Protein AF-A0A5C6V7N9-F1 (afdb_monomer_lite)

Radius of gyration: 20.04 Å; chains: 1; bounding box: 49×26×48 Å

Sequence (73 aa):
MKVDLPVDGRRTAAITTSEGVDLYLEPGEHLLRANVGVLGLVFSTSTIHVPSTFPIYRIDITEDDIKLQPSIE

Structure (mmCIF, N/CA/C/O backbone):
data_AF-A0A5C6V7N9-F1
#
_entry.id   AF-A0A5C6V7N9-F1
#
loop_
_atom_site.group_PDB
_atom_site.id
_atom_site.type_symbol
_atom_site.label_atom_id
_atom_site.label_alt_id
_atom_site.label_comp_id
_atom_site.label_asym_id
_atom_site.label_entity_id
_atom_site.label_seq_id
_atom_site.pdbx_PDB_ins_code
_atom_site.Cartn_x
_atom_site.Cartn_y
_atom_site.Cartn_z
_atom_site.occupancy
_atom_site.B_iso_or_equiv
_atom_site.auth_seq_id
_atom_site.auth_comp_id
_atom_site.auth_asym_id
_atom_site.auth_atom_id
_atom_site.pdbx_PDB_model_num
ATOM 1 N N . MET A 1 1 ? 16.775 3.716 -17.411 1.00 74.44 1 MET A N 1
ATOM 2 C CA . MET A 1 1 ? 16.640 2.373 -16.798 1.00 74.44 1 MET A CA 1
ATOM 3 C C . MET A 1 1 ? 15.316 2.349 -16.054 1.00 74.44 1 MET A C 1
ATOM 5 O O . MET A 1 1 ? 15.067 3.288 -15.309 1.00 74.44 1 MET A O 1
ATOM 9 N N . LYS A 1 2 ? 14.441 1.374 -16.329 1.00 83.19 2 LYS A N 1
ATOM 10 C CA . LYS A 1 2 ? 13.100 1.302 -15.728 1.00 83.19 2 LYS A CA 1
ATOM 11 C C . LYS A 1 2 ? 13.113 0.354 -14.531 1.00 83.19 2 LYS A C 1
ATOM 13 O O . LYS A 1 2 ? 13.586 -0.775 -14.659 1.00 83.19 2 LYS A O 1
ATOM 18 N N . VAL A 1 3 ? 12.601 0.830 -13.407 1.00 84.00 3 VAL A N 1
ATOM 19 C CA . VAL A 1 3 ? 12.487 0.111 -12.140 1.00 84.00 3 VAL A CA 1
ATOM 20 C C . VAL A 1 3 ? 11.011 -0.182 -11.902 1.00 84.00 3 VAL A C 1
ATOM 22 O O . VAL A 1 3 ? 10.196 0.736 -11.862 1.00 84.00 3 VAL A O 1
ATOM 25 N N . ASP A 1 4 ? 10.656 -1.452 -11.768 1.00 88.62 4 ASP A N 1
ATOM 26 C CA . ASP A 1 4 ? 9.343 -1.883 -11.308 1.00 88.62 4 ASP A CA 1
ATOM 27 C C . ASP A 1 4 ? 9.359 -2.015 -9.782 1.00 88.62 4 ASP A C 1
ATOM 29 O O . ASP A 1 4 ? 10.241 -2.655 -9.207 1.00 88.62 4 ASP A O 1
ATOM 33 N N . LEU A 1 5 ? 8.357 -1.426 -9.136 1.00 86.94 5 LEU A N 1
ATOM 34 C CA . LEU A 1 5 ? 8.197 -1.395 -7.686 1.00 86.94 5 LEU A CA 1
ATOM 35 C C . LEU A 1 5 ? 6.951 -2.200 -7.296 1.00 86.94 5 LEU A C 1
ATOM 37 O O . LEU A 1 5 ? 5.849 -1.640 -7.235 1.00 86.94 5 LEU A O 1
ATOM 41 N N . PRO A 1 6 ? 7.063 -3.527 -7.115 1.00 88.44 6 PRO A N 1
ATOM 42 C CA . PRO A 1 6 ? 5.984 -4.298 -6.530 1.00 88.44 6 PRO A CA 1
ATOM 43 C C . PRO A 1 6 ? 5.955 -4.181 -5.002 1.00 88.44 6 PRO A C 1
ATOM 45 O O . PRO A 1 6 ? 6.997 -4.182 -4.341 1.00 88.44 6 PRO A O 1
ATOM 48 N N . VAL A 1 7 ? 4.741 -4.170 -4.461 1.00 87.69 7 VAL A N 1
ATOM 49 C CA . VAL A 1 7 ? 4.453 -4.272 -3.028 1.00 87.69 7 VAL A CA 1
ATOM 50 C C . VAL A 1 7 ? 3.662 -5.555 -2.803 1.00 87.69 7 VAL A C 1
ATOM 52 O O . VAL A 1 7 ? 2.725 -5.846 -3.548 1.00 87.69 7 VAL A O 1
ATOM 55 N N . ASP A 1 8 ? 4.112 -6.386 -1.864 1.00 88.69 8 ASP A N 1
ATOM 56 C CA . ASP A 1 8 ? 3.526 -7.706 -1.563 1.00 88.69 8 ASP A CA 1
ATOM 57 C C . ASP A 1 8 ? 3.387 -8.616 -2.796 1.00 88.69 8 ASP A C 1
ATOM 59 O O . ASP A 1 8 ? 2.453 -9.401 -2.949 1.00 88.69 8 ASP A O 1
ATOM 63 N N . GLY A 1 9 ? 4.330 -8.484 -3.733 1.00 85.94 9 GLY A N 1
ATOM 64 C CA . GLY A 1 9 ? 4.344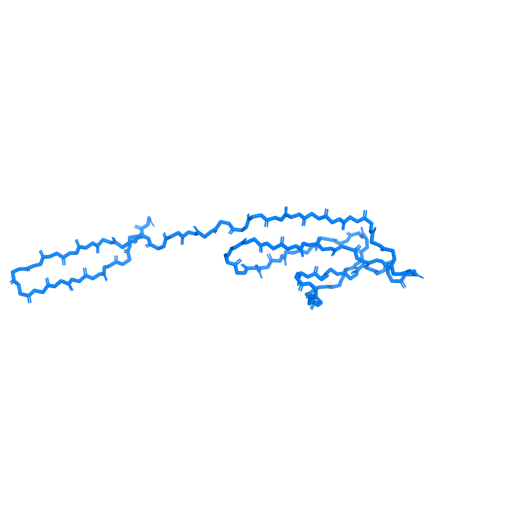 -9.245 -4.984 1.00 85.94 9 GLY A CA 1
ATOM 65 C C . GLY A 1 9 ? 3.386 -8.734 -6.066 1.00 85.94 9 GLY A C 1
ATOM 66 O O . GLY A 1 9 ? 3.400 -9.273 -7.173 1.00 85.94 9 GLY A O 1
ATOM 67 N N . ARG A 1 10 ? 2.603 -7.679 -5.811 1.00 87.62 10 ARG A N 1
ATOM 68 C CA . ARG A 1 10 ? 1.735 -7.029 -6.808 1.00 87.62 10 ARG A CA 1
ATOM 69 C C . ARG A 1 10 ? 2.442 -5.804 -7.375 1.00 87.62 10 ARG A C 1
ATOM 71 O O . ARG A 1 10 ? 3.035 -5.033 -6.633 1.00 87.62 10 ARG A O 1
ATOM 78 N N . ARG A 1 11 ? 2.408 -5.616 -8.698 1.00 88.44 11 ARG A N 1
ATOM 79 C CA . ARG A 1 11 ? 3.031 -4.450 -9.346 1.00 88.44 11 ARG A CA 1
ATOM 80 C C . ARG A 1 11 ? 2.256 -3.180 -8.983 1.00 88.44 11 ARG A C 1
ATOM 82 O O . ARG A 1 11 ? 1.112 -3.048 -9.407 1.00 88.44 11 ARG A O 1
ATOM 89 N N . THR A 1 12 ? 2.898 -2.258 -8.269 1.00 88.94 12 THR A N 1
ATOM 90 C CA . THR A 1 12 ? 2.259 -1.023 -7.785 1.00 88.94 12 THR A CA 1
ATOM 91 C C . THR A 1 12 ? 2.674 0.187 -8.610 1.00 88.94 12 THR A C 1
ATOM 93 O O . THR A 1 12 ? 1.823 0.936 -9.077 1.00 88.94 12 THR A O 1
ATOM 96 N N . ALA A 1 13 ? 3.975 0.354 -8.857 1.00 88.75 13 ALA A N 1
ATOM 97 C CA . ALA A 1 13 ? 4.494 1.475 -9.634 1.00 88.75 13 ALA A CA 1
ATOM 98 C C . ALA A 1 13 ? 5.634 1.050 -10.563 1.00 88.75 13 ALA A C 1
ATOM 100 O O . ALA A 1 13 ? 6.212 -0.034 -10.434 1.00 88.75 13 ALA A O 1
ATOM 101 N N . ALA A 1 14 ? 5.955 1.915 -11.522 1.00 88.00 14 ALA A N 1
ATOM 102 C CA . ALA A 1 14 ? 7.163 1.799 -12.317 1.00 88.00 14 ALA A CA 1
ATOM 103 C C . ALA A 1 14 ? 7.743 3.186 -12.581 1.00 88.00 14 ALA A C 1
ATOM 105 O O . ALA A 1 14 ? 7.040 4.047 -13.103 1.00 88.00 14 ALA A O 1
ATOM 106 N N . ILE A 1 15 ? 9.014 3.367 -12.241 1.00 86.56 15 ILE A N 1
ATOM 107 C CA . ILE A 1 15 ? 9.722 4.649 -12.295 1.00 86.56 15 ILE A CA 1
ATOM 108 C C . ILE A 1 15 ? 11.019 4.515 -13.086 1.00 86.56 15 ILE A C 1
ATOM 110 O O . ILE A 1 15 ? 11.508 3.407 -13.344 1.00 86.56 15 ILE A O 1
ATOM 114 N N . THR A 1 16 ? 11.610 5.638 -13.468 1.00 84.50 16 THR A N 1
ATOM 115 C CA . THR A 1 16 ? 13.020 5.673 -13.858 1.00 84.50 16 THR A CA 1
ATOM 116 C C . THR A 1 16 ? 13.920 5.827 -12.628 1.00 84.50 16 THR A C 1
ATOM 118 O O . THR A 1 16 ? 13.478 6.210 -11.551 1.00 84.50 16 THR A O 1
ATOM 121 N N . THR A 1 17 ? 15.210 5.510 -12.755 1.00 77.94 17 THR A N 1
ATOM 122 C CA . THR A 1 17 ? 16.178 5.568 -11.637 1.00 77.94 17 THR A CA 1
ATOM 123 C C . THR A 1 17 ? 16.408 6.970 -11.059 1.00 77.94 17 THR A C 1
ATOM 125 O O . THR A 1 17 ? 17.053 7.094 -10.025 1.00 77.94 17 THR A O 1
ATOM 128 N N . SER A 1 18 ? 15.935 8.017 -11.735 1.00 77.44 18 SER A N 1
ATOM 129 C CA . SER A 1 18 ? 16.043 9.420 -11.316 1.00 77.44 18 SER A CA 1
ATOM 130 C C . SER A 1 18 ? 14.738 9.989 -10.749 1.00 77.44 18 SER A C 1
ATOM 132 O O . SER A 1 18 ? 14.687 11.172 -10.429 1.00 77.44 18 SER A O 1
ATOM 134 N N . GLU A 1 19 ? 13.682 9.183 -10.659 1.00 75.75 19 GLU A N 1
ATOM 135 C CA . GLU A 1 19 ? 12.356 9.610 -10.209 1.00 75.75 19 GLU A CA 1
ATOM 136 C C . GLU A 1 19 ? 12.084 9.142 -8.775 1.00 75.75 19 GLU A C 1
ATOM 138 O O . GLU A 1 19 ? 12.460 8.039 -8.383 1.00 75.75 19 GLU A O 1
ATOM 143 N N . GLY A 1 20 ? 11.407 9.984 -7.994 1.00 77.75 20 GLY A N 1
ATOM 144 C CA . GLY A 1 20 ? 10.752 9.581 -6.750 1.00 77.75 20 GLY A CA 1
ATOM 145 C C . GLY A 1 20 ? 9.272 9.297 -7.006 1.00 77.75 20 GLY A C 1
ATOM 146 O O . GLY A 1 20 ? 8.678 9.894 -7.904 1.00 77.75 20 GLY A O 1
ATOM 147 N N . VAL A 1 21 ? 8.675 8.395 -6.227 1.00 82.38 21 VAL A N 1
ATOM 148 C CA . VAL A 1 21 ? 7.232 8.127 -6.269 1.00 82.38 21 VAL A CA 1
ATOM 149 C C . VAL A 1 21 ? 6.695 7.918 -4.861 1.00 82.38 21 VAL A C 1
ATOM 151 O O . VAL A 1 21 ? 7.275 7.162 -4.082 1.00 82.38 21 VAL A O 1
ATOM 154 N N . ASP A 1 22 ? 5.577 8.569 -4.560 1.00 81.00 22 ASP A N 1
ATOM 155 C CA . ASP A 1 22 ? 4.839 8.351 -3.322 1.00 81.00 22 ASP A CA 1
ATOM 156 C C . ASP A 1 22 ? 3.935 7.121 -3.472 1.00 81.00 22 ASP A C 1
ATOM 158 O O . ASP A 1 22 ? 3.209 6.975 -4.460 1.00 81.00 22 ASP A O 1
ATOM 162 N N . LEU A 1 23 ? 3.988 6.218 -2.492 1.00 80.19 23 LEU A N 1
ATOM 163 C CA . LEU A 1 23 ? 3.150 5.022 -2.438 1.00 80.19 23 LEU A CA 1
ATOM 164 C C . LEU A 1 23 ? 2.176 5.140 -1.268 1.00 80.19 23 LEU A C 1
ATOM 166 O O . LEU A 1 23 ? 2.590 5.276 -0.119 1.00 80.19 23 LEU A O 1
ATOM 170 N N . TYR A 1 24 ? 0.885 5.037 -1.566 1.00 82.38 24 TYR A N 1
ATOM 171 C CA . TYR A 1 24 ? -0.169 4.960 -0.561 1.00 82.38 24 TYR A CA 1
ATOM 172 C C . TYR A 1 24 ? -0.516 3.492 -0.340 1.00 82.38 24 TYR A C 1
ATOM 174 O O . TYR A 1 24 ? -1.043 2.834 -1.237 1.00 82.38 24 TYR A O 1
ATOM 182 N N . LEU A 1 25 ? -0.165 2.980 0.835 1.00 82.44 25 LEU A N 1
ATOM 183 C CA . LEU A 1 25 ? -0.418 1.602 1.239 1.00 82.44 25 LEU A CA 1
ATOM 184 C C . LEU A 1 25 ? -1.449 1.580 2.362 1.00 82.44 25 LEU A C 1
ATOM 186 O O . LEU A 1 25 ? -1.586 2.548 3.113 1.00 82.44 25 LEU A O 1
ATOM 190 N N . GLU A 1 26 ? -2.173 0.471 2.459 1.00 83.31 26 GLU A N 1
ATOM 191 C CA . GLU A 1 26 ? -3.049 0.239 3.600 1.00 83.31 26 GLU A CA 1
ATOM 192 C C . GLU A 1 26 ? -2.219 0.124 4.892 1.00 83.31 26 GLU A C 1
ATOM 194 O O . GLU A 1 26 ? -1.010 -0.108 4.846 1.00 83.31 26 GLU A O 1
ATOM 199 N N . PRO A 1 27 ? -2.830 0.325 6.067 1.00 81.44 27 PRO A N 1
ATOM 200 C CA . PRO A 1 27 ? -2.134 0.081 7.318 1.00 81.44 27 PRO A CA 1
ATOM 201 C C . PRO A 1 27 ? -1.718 -1.384 7.476 1.00 81.44 27 PRO A C 1
ATOM 203 O O . PRO A 1 27 ? -2.529 -2.286 7.265 1.00 81.44 27 PRO A O 1
ATOM 206 N N . GLY A 1 28 ? -0.482 -1.619 7.920 1.00 81.75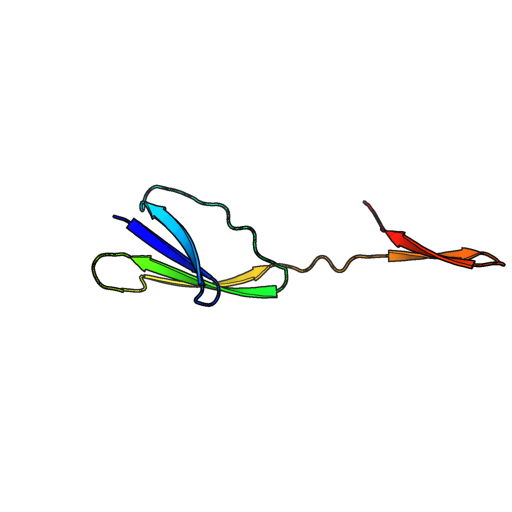 28 GLY A N 1
ATOM 207 C CA . GLY A 1 28 ? 0.057 -2.964 8.109 1.00 81.75 28 GLY A CA 1
ATOM 208 C C . GLY A 1 28 ? 1.537 -3.102 7.755 1.00 81.75 28 GLY A C 1
ATOM 209 O O . GLY A 1 28 ? 2.254 -2.123 7.521 1.00 81.75 28 GLY A O 1
ATOM 210 N N . GLU A 1 29 ? 2.004 -4.351 7.745 1.00 79.75 29 GLU A N 1
ATOM 211 C CA . GLU A 1 29 ? 3.347 -4.710 7.289 1.00 79.75 29 GLU A CA 1
ATOM 212 C C . GLU A 1 29 ? 3.336 -5.006 5.791 1.00 79.75 29 GLU A C 1
ATOM 214 O O . GLU A 1 29 ? 2.569 -5.848 5.325 1.00 79.75 29 GLU A O 1
ATOM 219 N N . HIS A 1 30 ? 4.232 -4.347 5.055 1.00 81.75 30 HIS A N 1
ATOM 220 C 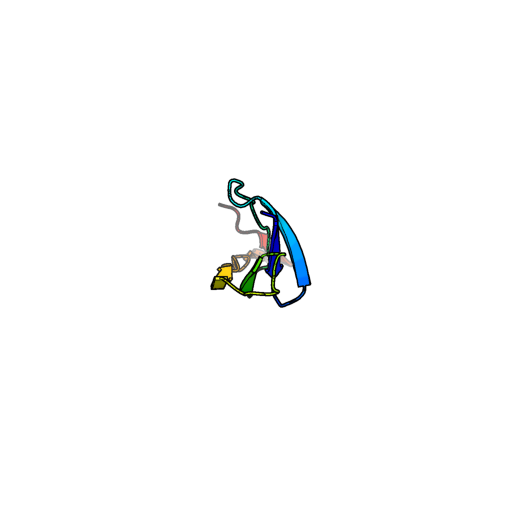CA . HIS A 1 30 ? 4.343 -4.502 3.609 1.00 81.75 30 HIS A CA 1
ATOM 221 C C . HIS A 1 30 ? 5.782 -4.791 3.192 1.00 81.75 30 HIS A C 1
ATOM 223 O O . HIS A 1 30 ? 6.742 -4.210 3.716 1.00 81.75 30 HIS A O 1
ATOM 229 N N . LEU A 1 31 ? 5.934 -5.667 2.198 1.00 84.62 31 LEU A N 1
ATOM 230 C CA . LEU A 1 31 ? 7.226 -5.969 1.592 1.00 84.62 31 LEU A CA 1
ATOM 231 C C . LEU A 1 31 ? 7.399 -5.185 0.292 1.00 84.62 31 LEU A C 1
ATOM 233 O O . LEU A 1 31 ? 6.746 -5.482 -0.713 1.00 84.62 31 LEU A O 1
ATOM 237 N N . LEU A 1 32 ? 8.344 -4.245 0.284 1.00 85.25 32 LEU A N 1
ATOM 238 C CA . LEU A 1 32 ? 8.707 -3.481 -0.906 1.00 85.25 32 LEU A CA 1
ATOM 239 C C . LEU A 1 32 ? 9.885 -4.148 -1.606 1.00 85.25 32 LEU A C 1
ATOM 241 O O . LEU A 1 32 ? 10.884 -4.522 -0.983 1.00 85.25 32 LEU A O 1
ATOM 245 N N . ARG A 1 33 ? 9.785 -4.273 -2.931 1.00 83.00 33 ARG A N 1
ATOM 246 C CA . ARG A 1 33 ? 10.897 -4.726 -3.773 1.00 83.00 33 ARG A CA 1
ATOM 247 C C . ARG A 1 33 ? 11.122 -3.737 -4.907 1.00 83.00 33 ARG A C 1
ATOM 249 O O . ARG A 1 33 ? 10.173 -3.149 -5.416 1.00 83.00 33 ARG A O 1
ATOM 256 N N . ALA A 1 34 ? 12.373 -3.597 -5.330 1.00 84.06 34 ALA A N 1
ATOM 257 C CA . ALA A 1 34 ? 12.737 -2.853 -6.529 1.00 84.06 34 ALA A CA 1
ATOM 258 C C . ALA A 1 34 ? 13.373 -3.796 -7.555 1.00 84.06 34 ALA A C 1
ATOM 260 O O . ALA A 1 34 ? 14.486 -4.293 -7.360 1.00 84.06 34 ALA A O 1
ATOM 261 N N . ASN A 1 35 ? 12.654 -4.030 -8.651 1.00 82.38 35 ASN A N 1
ATOM 262 C CA . ASN A 1 35 ? 13.076 -4.884 -9.754 1.00 82.38 35 ASN A CA 1
ATOM 263 C C . ASN A 1 35 ? 13.533 -4.012 -10.913 1.00 82.38 35 ASN A C 1
ATOM 265 O O . ASN A 1 35 ? 12.781 -3.150 -11.360 1.00 82.38 35 ASN A O 1
ATOM 269 N N . VAL A 1 36 ? 14.721 -4.246 -11.463 1.00 77.88 36 VA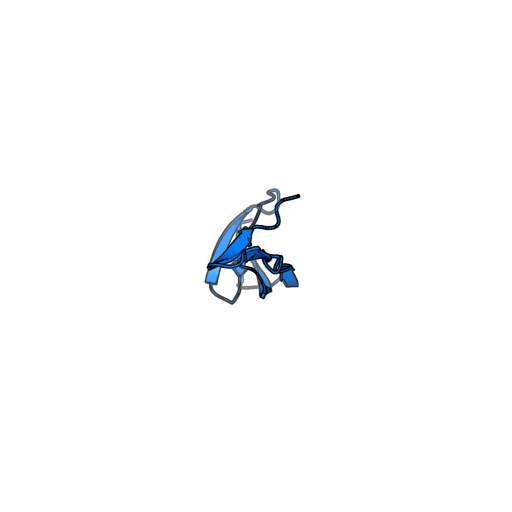L A N 1
ATOM 270 C CA . VAL A 1 36 ? 15.168 -3.466 -12.622 1.00 77.88 36 VAL A CA 1
ATOM 271 C C . VAL A 1 36 ? 15.094 -4.287 -13.901 1.00 77.88 36 VAL A C 1
ATOM 273 O O . VAL A 1 36 ? 15.658 -5.379 -13.992 1.00 77.88 36 VAL A O 1
ATOM 276 N N . GLY A 1 37 ? 14.395 -3.736 -14.899 1.00 63.16 37 GLY A N 1
ATOM 277 C CA . GLY A 1 37 ? 13.916 -4.421 -16.104 1.00 63.16 37 GLY A CA 1
ATOM 278 C C . GLY A 1 37 ? 14.967 -4.931 -17.094 1.00 63.16 37 GLY A C 1
ATOM 279 O O . GLY A 1 37 ? 14.621 -5.162 -18.245 1.00 63.16 37 GLY A O 1
ATOM 280 N N . VAL A 1 38 ? 16.229 -5.105 -16.697 1.00 59.44 38 VAL A N 1
ATOM 281 C CA . VAL A 1 38 ? 17.261 -5.671 -17.581 1.00 59.44 38 VAL A CA 1
ATOM 282 C C . VAL A 1 38 ? 17.532 -7.149 -17.278 1.00 59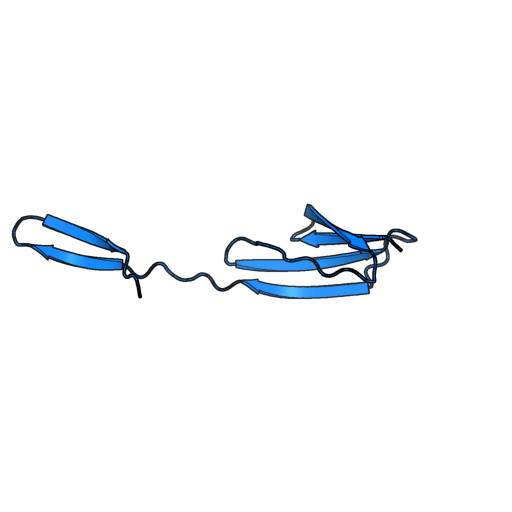.44 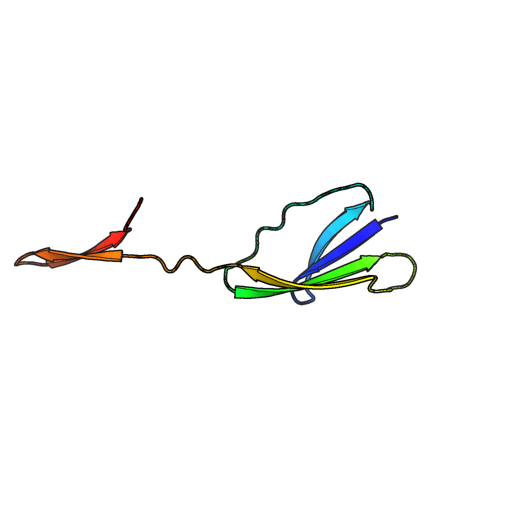38 VAL A C 1
ATOM 284 O O . VAL A 1 38 ? 17.881 -7.877 -18.198 1.00 59.44 38 VAL A O 1
ATOM 287 N N . LEU A 1 39 ? 17.319 -7.640 -16.047 1.00 59.09 39 LEU A N 1
ATOM 288 C CA . LEU A 1 39 ? 17.679 -9.027 -15.683 1.00 59.09 39 LEU A CA 1
ATOM 289 C C . LEU A 1 39 ? 16.826 -9.665 -14.565 1.00 59.09 39 LEU A C 1
ATOM 291 O O . LEU A 1 39 ? 17.212 -10.695 -14.022 1.00 59.09 39 LEU A O 1
ATOM 295 N N . GLY A 1 40 ? 15.701 -9.064 -14.157 1.00 57.12 40 GLY A N 1
ATOM 296 C CA . GLY A 1 40 ? 14.948 -9.563 -12.990 1.00 57.12 40 GLY A CA 1
ATOM 297 C C . GLY A 1 40 ? 15.750 -9.500 -11.679 1.00 57.12 40 GLY A C 1
ATOM 298 O O . GLY A 1 40 ? 15.394 -10.148 -10.698 1.00 57.12 40 GLY A O 1
ATOM 299 N N . LEU A 1 41 ? 16.838 -8.723 -11.668 1.00 62.56 41 LEU A N 1
ATOM 300 C CA . LEU A 1 41 ? 17.669 -8.488 -10.496 1.00 62.56 41 LEU A CA 1
ATOM 301 C C . LEU A 1 41 ? 16.906 -7.598 -9.512 1.00 62.56 41 LEU A C 1
ATOM 303 O O . LEU A 1 41 ? 16.444 -6.507 -9.868 1.00 62.56 41 LEU A O 1
ATOM 307 N N . VAL A 1 42 ? 16.796 -8.083 -8.277 1.00 60.31 42 VAL A N 1
ATOM 308 C CA . VAL A 1 42 ? 16.276 -7.331 -7.135 1.00 60.31 42 VAL A CA 1
ATOM 309 C C . VAL A 1 42 ? 17.453 -6.593 -6.512 1.00 60.31 42 VAL A C 1
ATOM 311 O O . VAL A 1 42 ? 18.370 -7.225 -5.995 1.00 60.31 42 VAL A O 1
ATOM 314 N N . PHE A 1 43 ? 17.460 -5.263 -6.591 1.00 62.97 43 PHE A N 1
ATOM 315 C CA . PHE A 1 43 ? 18.569 -4.461 -6.052 1.00 62.97 43 PHE A CA 1
ATOM 316 C C . PHE A 1 43 ? 18.396 -4.137 -4.570 1.00 62.97 43 PHE A C 1
ATOM 318 O O . PHE A 1 43 ? 19.377 -3.896 -3.873 1.00 62.97 43 PHE A O 1
ATOM 325 N N . SER A 1 44 ? 17.155 -4.118 -4.090 1.00 65.12 44 SER A N 1
ATOM 326 C CA . SER A 1 44 ? 16.848 -3.826 -2.697 1.00 65.12 44 SER A CA 1
ATOM 327 C C . SER A 1 44 ? 15.485 -4.399 -2.325 1.00 65.12 44 SER A C 1
ATOM 329 O O . SER A 1 44 ? 14.528 -4.328 -3.106 1.00 65.12 44 SER A O 1
ATOM 331 N N . THR A 1 45 ? 15.419 -4.971 -1.127 1.00 61.19 45 THR A N 1
ATOM 332 C CA . THR A 1 45 ? 14.179 -5.349 -0.454 1.00 61.19 45 THR A CA 1
ATOM 333 C C . THR A 1 45 ? 14.160 -4.681 0.905 1.00 61.19 45 THR A C 1
ATOM 335 O O . THR A 1 45 ? 15.095 -4.865 1.687 1.00 61.19 45 THR A O 1
ATOM 338 N N . SER A 1 46 ? 13.097 -3.944 1.193 1.00 66.25 46 SER A N 1
ATOM 339 C CA . SER A 1 46 ? 12.879 -3.323 2.493 1.00 66.25 46 SER A CA 1
ATOM 340 C C . SER A 1 46 ? 11.482 -3.659 2.993 1.00 66.25 46 SER A C 1
ATOM 342 O O . SER A 1 46 ? 10.501 -3.610 2.249 1.00 66.25 46 SER A O 1
ATOM 344 N N . THR A 1 47 ? 11.397 -4.011 4.271 1.00 64.38 47 THR A N 1
ATOM 345 C CA . THR A 1 47 ? 10.120 -4.062 4.980 1.00 64.38 47 THR A CA 1
ATOM 346 C C . THR A 1 47 ? 9.840 -2.666 5.503 1.00 64.38 47 THR A C 1
ATOM 348 O O . THR A 1 47 ? 10.713 -2.066 6.137 1.00 64.38 47 THR A O 1
ATOM 351 N N . ILE A 1 48 ? 8.644 -2.149 5.239 1.00 67.62 48 ILE A N 1
ATOM 352 C CA . ILE A 1 48 ? 8.184 -0.909 5.861 1.00 67.62 48 ILE A CA 1
ATOM 353 C C . ILE A 1 48 ? 6.955 -1.206 6.709 1.00 67.62 48 ILE A C 1
ATOM 355 O O . ILE A 1 48 ? 6.114 -2.028 6.344 1.00 67.62 48 ILE A O 1
ATOM 359 N N . HIS A 1 49 ? 6.876 -0.533 7.850 1.00 59.75 49 HIS A N 1
ATOM 360 C CA . HIS A 1 49 ? 5.723 -0.596 8.731 1.00 59.75 49 HIS A CA 1
ATOM 361 C C . HIS A 1 49 ? 4.886 0.655 8.479 1.00 59.75 49 HIS A C 1
ATOM 363 O O . HIS A 1 49 ? 5.347 1.766 8.752 1.00 59.75 49 HIS A O 1
ATOM 369 N N . VAL A 1 50 ? 3.684 0.483 7.927 1.00 71.19 50 VAL A N 1
ATOM 370 C CA . VAL A 1 50 ? 2.743 1.587 7.716 1.00 71.19 50 VAL A CA 1
ATOM 371 C C . VAL A 1 50 ? 1.866 1.649 8.958 1.00 71.19 50 VAL A C 1
ATOM 373 O O . VAL A 1 50 ? 1.044 0.750 9.156 1.00 71.19 50 VAL A O 1
ATOM 376 N N . PRO A 1 51 ? 2.070 2.640 9.846 1.00 60.50 51 PRO A N 1
ATOM 377 C CA . PRO A 1 51 ? 1.360 2.675 11.111 1.00 60.50 51 PRO A CA 1
ATOM 378 C C . PRO A 1 51 ? -0.143 2.752 10.850 1.00 60.50 51 PRO A C 1
ATOM 380 O O . PRO A 1 51 ? -0.624 3.655 10.166 1.00 60.50 51 PRO A O 1
ATOM 383 N N . SER A 1 52 ? -0.898 1.821 11.430 1.00 57.34 52 SER A N 1
ATOM 384 C CA . SER A 1 52 ? -2.332 2.009 11.587 1.00 57.34 52 SER A CA 1
ATOM 385 C C . SER A 1 52 ? -2.547 3.072 12.647 1.00 57.34 52 SER A C 1
ATOM 387 O O . SER A 1 52 ? -2.254 2.846 13.824 1.00 57.34 52 SER A O 1
ATOM 389 N N . THR A 1 53 ? -3.083 4.225 12.264 1.00 61.53 53 THR A N 1
ATOM 390 C CA . THR A 1 53 ? -3.788 5.050 13.237 1.00 61.53 53 THR A CA 1
ATOM 391 C C . THR A 1 53 ? -4.981 4.225 13.700 1.00 61.53 53 THR A C 1
ATOM 393 O O . THR A 1 53 ? -5.933 4.009 12.953 1.00 61.53 53 THR A O 1
ATOM 396 N N . PHE A 1 54 ? -4.908 3.673 14.915 1.00 57.16 54 PHE A N 1
ATOM 397 C CA . PHE A 1 54 ? -6.097 3.112 15.541 1.00 57.16 54 PHE A CA 1
ATOM 398 C C . PHE A 1 54 ? -7.114 4.249 15.608 1.00 57.16 54 PHE A C 1
ATOM 400 O O . PHE A 1 54 ? -6.784 5.292 16.179 1.00 57.16 54 PHE A O 1
ATOM 407 N N . PRO A 1 55 ? -8.305 4.111 15.005 1.00 57.91 55 PRO A N 1
ATOM 408 C CA . PRO A 1 55 ? -9.307 5.149 15.120 1.00 57.91 55 PRO A CA 1
ATOM 409 C C . PRO A 1 55 ? -9.675 5.259 16.599 1.00 57.91 55 PRO A C 1
ATOM 411 O O . PRO A 1 55 ? -10.260 4.350 17.189 1.00 57.91 55 PRO A O 1
ATOM 414 N N . ILE A 1 56 ? -9.252 6.355 17.224 1.00 61.75 56 ILE A N 1
ATOM 415 C CA . ILE A 1 56 ? -9.628 6.670 18.593 1.00 61.75 56 ILE A CA 1
ATOM 416 C C . ILE A 1 56 ? -11.068 7.168 18.510 1.00 61.75 56 ILE A C 1
ATOM 418 O O . ILE A 1 56 ? -11.365 8.140 17.816 1.00 61.75 56 ILE A O 1
ATOM 422 N N . TYR A 1 57 ? -11.976 6.479 19.190 1.00 66.31 57 TYR A N 1
ATOM 423 C CA . TYR A 1 57 ? -13.356 6.920 19.335 1.00 66.31 57 TYR A CA 1
ATOM 424 C C . TYR A 1 57 ? -13.567 7.416 20.757 1.00 66.31 57 TYR A C 1
ATOM 426 O O . TYR A 1 57 ? -13.167 6.758 21.720 1.00 66.31 57 TYR A O 1
ATOM 434 N N . ARG A 1 58 ? -14.238 8.558 20.899 1.00 74.12 58 ARG A N 1
ATOM 435 C CA . ARG A 1 58 ? -14.809 8.958 22.181 1.00 74.12 58 ARG A CA 1
ATOM 436 C C . ARG A 1 58 ? -16.123 8.207 22.358 1.00 74.12 58 ARG A C 1
ATOM 438 O O . ARG A 1 58 ? -16.991 8.252 21.486 1.00 74.12 58 ARG A O 1
ATOM 445 N N . ILE A 1 59 ? -16.256 7.534 23.496 1.00 77.62 59 ILE A N 1
ATOM 446 C CA . ILE A 1 59 ? -17.529 6.969 23.938 1.00 77.62 59 ILE A CA 1
ATOM 447 C C . ILE A 1 59 ? -18.286 8.098 24.639 1.00 77.62 59 ILE A C 1
ATOM 449 O O . ILE A 1 59 ? -17.826 8.600 25.665 1.00 77.62 59 ILE A O 1
ATOM 453 N N . ASP A 1 60 ? -19.409 8.520 24.064 1.00 78.00 60 ASP A N 1
ATOM 454 C CA . ASP A 1 60 ? -20.320 9.485 24.677 1.00 78.00 60 ASP A CA 1
ATOM 455 C C . ASP A 1 60 ? -21.541 8.727 25.201 1.00 78.00 60 ASP A C 1
ATOM 457 O O . ASP A 1 60 ? -22.281 8.116 24.426 1.00 78.00 60 ASP A O 1
ATOM 461 N N . ILE A 1 61 ? -21.702 8.707 26.524 1.00 81.06 61 ILE A N 1
ATOM 462 C CA . ILE A 1 61 ? -22.795 8.006 27.203 1.00 81.06 61 ILE A CA 1
ATOM 463 C C . ILE A 1 61 ? -23.757 9.064 27.728 1.00 81.06 61 ILE A C 1
ATOM 465 O O . ILE A 1 61 ? -23.403 9.864 28.594 1.00 81.06 61 ILE A O 1
ATOM 469 N N . THR A 1 62 ? -24.972 9.057 27.195 1.00 80.12 62 THR A N 1
ATOM 470 C CA . THR A 1 62 ? -26.111 9.823 27.719 1.00 80.12 62 THR A CA 1
ATOM 471 C C . THR A 1 62 ? -27.060 8.876 28.453 1.00 80.12 62 THR A C 1
ATOM 473 O O . THR A 1 62 ? -26.928 7.663 28.308 1.00 80.12 62 THR A O 1
ATOM 476 N N . GLU A 1 63 ? -28.010 9.394 29.240 1.00 77.50 63 GLU A N 1
ATOM 477 C CA . GLU A 1 63 ? -28.992 8.540 29.940 1.00 77.50 63 GLU A CA 1
ATOM 478 C C . GLU A 1 63 ? -29.795 7.638 28.981 1.00 77.50 63 GLU A C 1
ATOM 480 O O . GLU A 1 63 ? -30.203 6.550 29.382 1.00 77.50 63 GLU A O 1
ATOM 485 N N . ASP A 1 64 ? -29.936 8.038 27.710 1.00 80.50 64 ASP A N 1
ATOM 486 C CA . ASP A 1 64 ? -30.772 7.351 26.718 1.00 80.50 64 ASP A CA 1
ATOM 487 C C . ASP A 1 64 ? -29.994 6.629 25.596 1.00 80.50 64 ASP A C 1
ATOM 489 O O . ASP A 1 64 ? -30.601 5.871 24.837 1.00 80.50 64 ASP A O 1
ATOM 493 N N . ASP A 1 65 ? -28.682 6.863 25.430 1.00 75.50 65 ASP A N 1
ATOM 494 C CA . ASP A 1 65 ? -27.930 6.353 24.267 1.00 75.50 65 ASP A CA 1
ATOM 495 C C . ASP A 1 65 ? -26.404 6.305 24.473 1.00 75.50 65 ASP A C 1
ATOM 497 O O . ASP A 1 65 ? -25.830 7.110 25.218 1.00 75.50 65 ASP A O 1
ATOM 501 N N . ILE A 1 66 ? -25.743 5.401 23.741 1.00 78.94 66 ILE A N 1
ATOM 502 C CA . ILE A 1 66 ? -24.283 5.298 23.622 1.00 78.94 66 ILE A CA 1
ATOM 503 C C . ILE A 1 66 ? -23.889 5.646 22.188 1.00 78.94 66 ILE A C 1
ATOM 505 O O . ILE A 1 66 ? -24.198 4.913 21.247 1.00 78.94 66 ILE A O 1
ATOM 509 N N . LYS A 1 67 ? -23.129 6.731 22.018 1.00 80.88 67 LYS A N 1
ATOM 510 C CA . LYS A 1 67 ? -22.637 7.178 20.708 1.00 80.88 67 LYS A CA 1
ATOM 511 C C . LYS A 1 67 ? -21.123 7.048 20.625 1.00 80.88 67 LYS A C 1
ATOM 513 O O . LYS A 1 67 ? -20.394 7.481 21.515 1.00 80.88 67 LYS A O 1
ATOM 518 N N . LEU A 1 68 ? -20.650 6.480 19.517 1.00 73.31 68 LEU A N 1
ATOM 519 C CA . LEU A 1 68 ? -19.238 6.495 19.144 1.00 73.31 68 LEU A CA 1
ATOM 520 C C . LEU A 1 68 ? -18.989 7.721 18.268 1.00 73.31 68 LEU A C 1
ATOM 522 O O . LEU A 1 68 ? -19.519 7.810 17.160 1.00 73.31 68 LEU A O 1
ATOM 526 N N . GLN A 1 69 ? -18.196 8.669 18.761 1.00 72.94 69 GLN A N 1
ATOM 527 C CA . GLN A 1 69 ? -17.772 9.834 17.986 1.00 72.94 69 GLN A CA 1
ATOM 528 C C . GLN A 1 69 ? -16.302 9.686 17.582 1.00 72.94 69 GLN A C 1
ATOM 530 O O . GLN A 1 69 ? -15.495 9.260 18.413 1.00 72.94 69 GLN A O 1
ATOM 535 N N . PRO A 1 70 ? -15.920 10.027 16.337 1.00 65.06 70 PRO A N 1
ATOM 536 C CA . PRO A 1 70 ? -14.513 10.130 15.963 1.00 65.06 70 PRO A CA 1
ATOM 537 C C . PRO A 1 70 ? -13.792 11.103 16.903 1.00 65.06 70 PRO A C 1
ATOM 539 O O . PRO A 1 70 ? -14.248 12.231 17.089 1.00 65.06 70 PRO A O 1
ATOM 542 N N . SER A 1 71 ? -12.683 10.673 17.505 1.00 56.03 71 SER A N 1
ATOM 543 C CA . SER A 1 71 ? -11.802 11.553 18.273 1.00 56.03 71 SER A CA 1
ATOM 544 C C . SER A 1 71 ? -10.887 12.271 17.287 1.00 56.03 71 SER A C 1
ATOM 546 O O . SER A 1 71 ? -9.837 11.753 16.920 1.00 56.03 71 SER A O 1
ATOM 548 N N . ILE A 1 72 ? -11.332 13.415 16.781 1.00 63.94 72 ILE A N 1
ATOM 549 C CA . ILE A 1 72 ? -10.535 14.256 15.880 1.00 63.94 72 ILE A CA 1
ATOM 550 C C . ILE A 1 72 ? -9.618 15.151 16.734 1.00 63.94 72 ILE A C 1
ATOM 552 O O . ILE A 1 72 ? -10.099 15.720 17.716 1.00 63.94 72 ILE A O 1
ATOM 556 N N . GLU A 1 73 ? -8.330 15.246 16.376 1.00 50.59 73 GLU A N 1
ATOM 557 C CA . GLU A 1 73 ? -7.432 16.348 16.787 1.00 50.59 73 GLU A CA 1
ATOM 558 C C . GLU A 1 73 ? -7.746 17.630 16.005 1.00 50.59 73 GLU A C 1
ATOM 560 O O . GLU A 1 73 ? -8.041 17.525 14.789 1.00 50.59 73 GLU A O 1
#

pLDDT: mean 74.96, std 10.65, range [50.59, 88.94]

Secondary structure (DSSP, 8-state):
-EEEEEETTEEEEEEETT--------SEEEEEEEEETTTTEEEEEEEEEE------EEEEE-SS-EEEEE---

Organism: NCBI:txid2057004

Foldseek 3Di:
DKKFKDKPPHGDDIDDPPDDDDDDDDAAKIKIWIADPPPRDTPDIDIDGRHDPPFDWDFDDDPVDTDTHGPDD